Protein AF-A0A1I8NKU7-F1 (afdb_monomer)

pLDDT: mean 72.69, std 24.7, range [30.14, 97.94]

Secondary structure (DSSP, 8-state):
----SSTTTTTTTTS--S----------------------------------------PPPEEEEEEEE-SSEEEEEEEETTS-EEEEEEEESSSS-EEEEEEEEEE-TTS-EEEEEEEEETTEEEEEEE-

Foldseek 3Di:
DDPPPDPPPPVPPPPPDDDDDDDDDDDDDDDDDDDDDDDDDDDDDDPPPPPPPPPVPPDWAWPDWDWDDDPFKIKIWTATPQRWIKIKMWGHPDPPWIKMKIKIWHADPVRHIKMKIWIQTPVGIDIDIDD

Solvent-accessible surface area (backbone atoms only — not comparable to full-atom values): 8774 Å² total; per-residue (Å²): 138,88,85,86,72,76,85,70,73,75,80,68,79,86,76,81,86,75,88,86,82,88,80,90,81,83,89,82,88,83,82,89,85,82,89,83,90,85,87,87,87,81,93,73,92,71,87,73,82,75,78,70,75,76,73,77,76,85,74,70,48,80,74,43,76,47,78,48,82,55,100,56,36,37,38,39,34,41,32,36,71,72,59,36,34,40,38,39,36,37,34,54,77,50,102,83,43,57,40,34,39,37,37,40,34,34,58,46,101,84,70,46,67,38,38,37,40,36,39,35,44,99,91,43,78,53,72,47,81,46,119

Radius of gyration: 24.66 Å; Cα contacts (8 Å, |Δi|>4): 159; chains: 1; bounding box: 60×61×39 Å

Mean predicted aligned error: 16.93 Å

Sequence (131 aa):
MKFTIVLVACLLAVAFADDHDHHEHHEEHHDDHHHEEHHDDHHHEEHHDDHHDHHEHHHADIVKEYHEHNPKDYKYSVEQSDHVHVEHEGHLADEHTWIVKGEYEYLDKHGKPVKVTYTADEYGYHPKIHQ

Nearest PDB structures (foldseek):
  4bj8-assembly3_L  TM=3.684E-01  e=6.647E+00  Danio rerio

InterPro domains:
  IPR000618 Insect cuticle protein [PF00379] (68-130)
  IPR000618 Insect cuticle protein [PS51155] (71-131)
  IPR031305 Casein alpha/beta, conserved site [PS00306] (10-17)
  IPR050468 Larval/pupal cuticle protein [PTHR10380] (1-128)

Organism: Musca domestica (NCBI:txid7370)

Structure (mmCIF, N/CA/C/O backbone):
data_AF-A0A1I8NKU7-F1
#
_entry.id   AF-A0A1I8NKU7-F1
#
loop_
_atom_site.group_PDB
_atom_site.id
_atom_site.type_symbol
_atom_site.label_atom_id
_atom_site.label_alt_id
_atom_site.label_comp_id
_atom_site.label_asym_id
_atom_site.label_entity_id
_atom_site.label_seq_id
_atom_site.pdbx_PDB_ins_code
_atom_site.Cartn_x
_atom_site.Cartn_y
_atom_site.Cartn_z
_atom_site.occupancy
_atom_site.B_iso_or_equiv
_atom_site.auth_seq_id
_atom_site.auth_comp_id
_atom_site.auth_asym_id
_atom_site.auth_atom_id
_atom_site.pdbx_PDB_model_num
ATOM 1 N N . MET A 1 1 ? 4.502 14.524 -22.195 1.00 39.72 1 MET A N 1
ATOM 2 C CA . MET A 1 1 ? 4.412 13.105 -21.796 1.00 39.72 1 MET A CA 1
ATOM 3 C C . MET A 1 1 ? 3.443 13.047 -20.630 1.00 39.72 1 MET A C 1
ATOM 5 O O . MET A 1 1 ? 3.747 13.600 -19.586 1.00 39.72 1 MET A O 1
ATOM 9 N N . LYS A 1 2 ? 2.223 12.561 -20.872 1.00 41.12 2 LYS A N 1
ATOM 10 C CA . LYS A 1 2 ? 1.101 12.564 -19.925 1.00 41.12 2 LYS A CA 1
ATOM 11 C C . LYS A 1 2 ? 0.797 11.095 -19.609 1.00 41.12 2 LYS A C 1
ATOM 13 O O . LYS A 1 2 ? 0.117 10.457 -20.398 1.00 41.12 2 LYS A O 1
ATOM 18 N N . PHE A 1 3 ? 1.355 10.555 -18.528 1.00 47.31 3 PHE A N 1
ATOM 19 C CA . PHE A 1 3 ? 1.079 9.185 -18.054 1.00 47.31 3 PHE A CA 1
ATOM 20 C C . PHE A 1 3 ? 0.548 9.185 -16.612 1.00 47.31 3 PHE A C 1
ATOM 22 O O . PHE A 1 3 ? 0.753 8.244 -15.861 1.00 47.31 3 PHE A O 1
A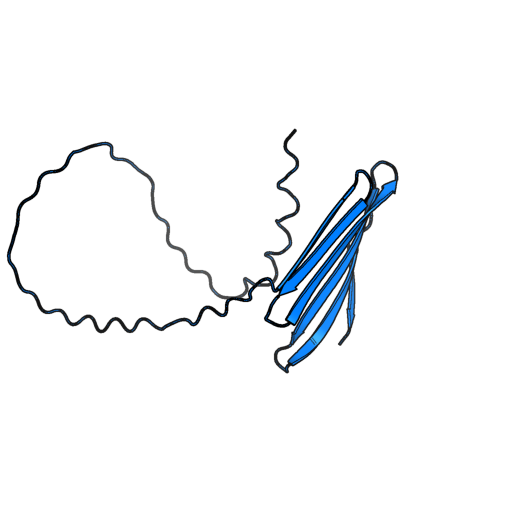TOM 29 N N . THR A 1 4 ? -0.140 10.256 -16.211 1.00 49.94 4 THR A N 1
ATOM 30 C CA . THR A 1 4 ? -0.520 10.487 -14.809 1.00 49.94 4 THR A CA 1
ATOM 31 C C . THR A 1 4 ? -1.921 9.977 -14.435 1.00 49.94 4 THR A C 1
ATOM 33 O O . THR A 1 4 ? -2.346 10.216 -13.318 1.00 49.94 4 THR A O 1
ATOM 36 N N . ILE A 1 5 ? -2.688 9.325 -15.322 1.00 48.62 5 ILE A N 1
ATOM 37 C CA . ILE A 1 5 ? -4.151 9.182 -15.091 1.00 48.62 5 ILE A CA 1
ATOM 38 C C . ILE A 1 5 ? -4.683 7.734 -15.098 1.00 48.62 5 ILE A C 1
ATOM 40 O O . ILE A 1 5 ? -5.850 7.516 -14.803 1.00 48.62 5 ILE A O 1
ATOM 44 N N . VAL A 1 6 ? -3.870 6.700 -15.338 1.00 45.34 6 VAL A N 1
ATOM 45 C CA . VAL A 1 6 ? -4.429 5.328 -15.448 1.00 45.34 6 VAL A CA 1
ATOM 46 C C . VAL A 1 6 ? -4.502 4.568 -14.108 1.00 45.34 6 VAL A C 1
ATOM 48 O O . VAL A 1 6 ? -5.244 3.598 -14.004 1.00 45.34 6 VAL A O 1
ATOM 51 N N . LEU A 1 7 ? -3.826 5.015 -13.042 1.00 42.84 7 LEU A N 1
ATOM 52 C CA . LEU A 1 7 ? -3.735 4.242 -11.786 1.00 42.84 7 LEU A CA 1
ATOM 53 C C . LEU A 1 7 ? -4.880 4.468 -10.775 1.00 42.84 7 LEU A C 1
ATOM 55 O O . LEU A 1 7 ? -4.964 3.741 -9.792 1.00 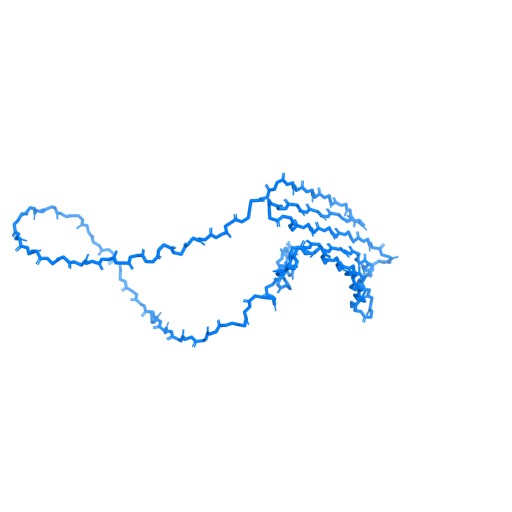42.84 7 LEU A O 1
ATOM 59 N N . VAL A 1 8 ? -5.792 5.416 -11.020 1.00 46.84 8 VAL A N 1
ATOM 60 C CA . VAL A 1 8 ? -6.884 5.753 -10.076 1.00 46.84 8 VAL A CA 1
ATOM 61 C C . VAL A 1 8 ? -8.186 4.977 -10.362 1.00 46.84 8 VAL A C 1
ATOM 63 O O . VAL A 1 8 ? -9.095 4.955 -9.539 1.00 46.84 8 VAL A O 1
ATOM 66 N N . ALA A 1 9 ? -8.292 4.266 -11.490 1.00 42.69 9 ALA A N 1
ATOM 67 C CA . ALA A 1 9 ? -9.566 3.688 -11.937 1.00 42.69 9 ALA A CA 1
ATOM 68 C C . ALA A 1 9 ? -10.012 2.387 -11.227 1.00 42.69 9 ALA A C 1
ATOM 70 O O . ALA A 1 9 ? -11.168 2.000 -11.372 1.00 42.69 9 ALA A O 1
ATOM 71 N N . CYS A 1 10 ? -9.156 1.709 -10.451 1.00 40.38 10 CYS A N 1
ATOM 72 C CA . CYS A 1 10 ? -9.502 0.399 -9.864 1.00 40.38 10 CYS A CA 1
ATOM 73 C C . CYS A 1 10 ? -9.968 0.430 -8.397 1.00 40.38 10 CYS A C 1
ATOM 75 O O . CYS A 1 10 ? -10.417 -0.600 -7.901 1.00 40.38 10 CYS A O 1
ATOM 77 N N . LEU A 1 11 ? -9.925 1.577 -7.707 1.00 48.78 11 LEU A N 1
ATOM 78 C CA . LEU A 1 11 ? -10.428 1.687 -6.325 1.00 48.78 11 LEU A CA 1
ATOM 79 C C . LEU A 1 11 ? -11.936 2.003 -6.222 1.00 48.78 11 LEU A C 1
ATOM 81 O O . LEU A 1 11 ? -12.483 1.977 -5.127 1.00 48.78 11 LEU A O 1
ATOM 85 N N . LEU A 1 12 ? -12.641 2.228 -7.339 1.00 47.66 12 LEU A N 1
ATOM 86 C CA . LEU A 1 12 ? -14.080 2.560 -7.342 1.00 47.66 12 LEU A CA 1
ATOM 87 C C . LEU A 1 12 ? -15.033 1.349 -7.425 1.00 47.66 12 LEU A C 1
ATOM 89 O O . LEU A 1 12 ? -16.247 1.528 -7.407 1.00 47.66 12 LEU A O 1
ATOM 93 N N . ALA A 1 13 ? -14.532 0.111 -7.492 1.00 45.41 13 ALA A N 1
ATOM 94 C CA . ALA A 1 13 ? -15.381 -1.057 -7.766 1.00 45.41 13 ALA A CA 1
ATOM 95 C C . ALA A 1 13 ? -16.007 -1.745 -6.531 1.00 45.41 13 ALA A C 1
ATOM 97 O O . ALA A 1 13 ? -16.699 -2.743 -6.705 1.00 45.41 13 ALA A O 1
ATOM 98 N N . VAL A 1 14 ? -15.799 -1.257 -5.299 1.00 49.75 14 VAL A N 1
ATOM 99 C CA . VAL A 1 14 ? -16.309 -1.940 -4.083 1.00 49.75 14 VAL A CA 1
ATOM 100 C C . VAL A 1 14 ? -17.495 -1.221 -3.410 1.00 49.75 14 VAL A C 1
ATOM 102 O O . VAL A 1 14 ? -18.041 -1.749 -2.449 1.00 49.75 14 VAL A O 1
ATOM 105 N N . ALA A 1 15 ? -17.983 -0.084 -3.930 1.00 45.97 15 ALA A N 1
ATOM 106 C CA . ALA A 1 15 ? -19.059 0.675 -3.263 1.00 45.97 15 ALA A CA 1
ATOM 107 C C . ALA A 1 15 ? -20.365 0.896 -4.056 1.00 45.97 15 ALA A C 1
ATOM 109 O O . ALA A 1 15 ? -21.312 1.419 -3.481 1.00 45.97 15 ALA A O 1
ATOM 110 N N . PHE A 1 16 ? -20.483 0.483 -5.324 1.00 46.59 16 PHE A N 1
ATOM 111 C CA . PHE A 1 16 ? -21.732 0.662 -6.087 1.00 46.59 16 PHE A CA 1
ATOM 112 C C . PHE A 1 16 ? -22.461 -0.663 -6.283 1.00 46.59 16 PHE A C 1
ATOM 114 O O . PHE A 1 16 ? -22.459 -1.262 -7.357 1.00 46.59 16 PHE A O 1
ATOM 121 N N . ALA A 1 17 ? -23.083 -1.119 -5.205 1.00 45.97 17 ALA A N 1
ATOM 122 C CA . ALA A 1 17 ? -24.221 -2.017 -5.273 1.00 45.97 17 ALA A CA 1
ATOM 123 C C . ALA A 1 17 ? -25.330 -1.442 -4.387 1.00 45.97 17 ALA A C 1
ATOM 125 O O . ALA A 1 17 ? -25.665 -2.050 -3.381 1.00 45.97 17 ALA A O 1
ATOM 126 N N . ASP A 1 18 ? -25.837 -0.253 -4.729 1.00 48.75 18 ASP A N 1
ATOM 127 C CA . ASP A 1 18 ? -27.230 0.103 -4.449 1.00 48.75 18 ASP A CA 1
ATOM 128 C C . ASP A 1 18 ? -27.684 1.267 -5.350 1.00 48.75 18 ASP A C 1
ATOM 130 O O . ASP A 1 18 ? -27.034 2.305 -5.434 1.00 48.75 18 ASP A O 1
ATOM 134 N N . ASP A 1 19 ? -28.769 0.978 -6.056 1.00 46.06 19 ASP A N 1
ATOM 135 C CA . ASP A 1 19 ? -29.705 1.787 -6.830 1.00 46.06 19 ASP A CA 1
ATOM 136 C C . ASP A 1 19 ? -29.291 2.742 -7.967 1.00 46.06 19 ASP A C 1
ATOM 138 O O . ASP A 1 19 ? -28.470 3.653 -7.893 1.00 46.06 19 ASP A O 1
ATOM 142 N N . HIS A 1 20 ? -29.978 2.481 -9.070 1.00 51.34 20 HIS A N 1
ATOM 143 C CA . HIS A 1 20 ? -29.972 3.119 -10.363 1.00 51.34 20 HIS A CA 1
ATOM 144 C C . HIS A 1 20 ? -31.223 3.991 -10.411 1.00 51.34 20 HIS A C 1
ATOM 146 O O . HIS A 1 20 ? -32.313 3.432 -10.448 1.00 51.34 20 HIS A O 1
ATOM 152 N N . ASP A 1 21 ? -31.094 5.315 -10.499 1.00 46.47 21 ASP A N 1
ATOM 153 C CA . ASP A 1 21 ? -32.152 6.093 -11.138 1.00 46.47 21 ASP A CA 1
ATOM 154 C C . ASP A 1 21 ? -31.602 7.274 -11.941 1.00 46.47 21 ASP A C 1
ATOM 156 O O . ASP A 1 21 ? -30.758 8.062 -11.511 1.00 46.47 21 ASP A O 1
ATOM 160 N N . HIS A 1 22 ? -32.050 7.295 -13.189 1.00 45.00 22 HIS A N 1
ATOM 161 C CA . HIS A 1 22 ? -31.675 8.204 -14.256 1.00 45.00 22 HIS A CA 1
ATOM 162 C C . HIS A 1 22 ? -32.284 9.585 -14.015 1.00 45.00 22 HIS A C 1
ATOM 164 O O . HIS A 1 22 ? -33.485 9.675 -13.796 1.00 45.00 22 HIS A O 1
ATOM 170 N N . HIS A 1 23 ? -31.534 10.665 -14.243 1.00 37.12 23 HIS A N 1
ATOM 171 C CA . HIS A 1 23 ? -32.149 11.871 -14.800 1.00 37.12 23 HIS A CA 1
ATOM 172 C C . HIS A 1 23 ? -31.169 12.644 -15.692 1.00 37.12 23 HIS A C 1
ATOM 174 O O . HIS A 1 23 ? -30.162 13.190 -15.245 1.00 37.12 23 HIS A O 1
ATOM 180 N N . GLU A 1 24 ? -31.474 12.632 -16.990 1.00 42.03 24 GLU A N 1
ATOM 181 C CA . GLU A 1 24 ? -30.840 13.420 -18.046 1.00 42.03 24 GLU A CA 1
ATOM 182 C C . GLU A 1 24 ? -31.045 14.917 -17.795 1.00 42.03 24 GLU A C 1
ATOM 184 O O . GLU A 1 24 ? -32.175 15.334 -17.554 1.00 42.03 24 GLU A O 1
ATOM 189 N N . HIS A 1 25 ? -30.009 15.743 -17.961 1.00 33.22 25 HIS A N 1
ATOM 190 C CA . HIS A 1 25 ? -30.201 17.172 -18.210 1.00 33.22 25 HIS A CA 1
ATOM 191 C C . HIS A 1 25 ? -29.303 17.663 -19.351 1.00 33.22 25 HIS A C 1
ATOM 193 O O . HIS A 1 25 ? -28.108 17.904 -19.207 1.00 33.22 25 HIS A O 1
ATOM 199 N N . HIS A 1 26 ? -29.971 17.710 -20.501 1.00 38.88 26 HIS A N 1
ATOM 200 C CA . HIS A 1 26 ? -29.864 18.591 -21.660 1.00 38.88 26 HIS A CA 1
ATOM 201 C C . HIS A 1 26 ? -28.884 19.782 -21.618 1.00 38.88 26 HIS A C 1
ATOM 203 O O . HIS A 1 26 ? -28.854 20.572 -20.675 1.00 38.88 26 HIS A O 1
ATOM 209 N N . GLU A 1 27 ? -28.187 19.943 -22.746 1.00 34.84 27 GLU A N 1
ATOM 210 C CA . GLU A 1 27 ? -27.432 21.120 -23.179 1.00 34.84 27 GLU A CA 1
ATOM 211 C C . GLU A 1 27 ? -28.317 22.361 -23.441 1.00 34.84 27 GLU A C 1
ATOM 213 O O . GLU A 1 27 ? -29.462 22.232 -23.873 1.00 34.84 27 GLU A O 1
ATOM 218 N N . GLU A 1 28 ? -27.719 23.546 -23.243 1.00 30.14 28 GLU A N 1
ATOM 219 C CA . GLU A 1 28 ? -27.569 24.668 -24.203 1.00 30.14 28 GLU A CA 1
ATOM 220 C C . GLU A 1 28 ? -27.818 26.070 -23.609 1.00 30.14 28 GLU A C 1
ATOM 222 O O . GLU A 1 28 ? -28.875 26.358 -23.063 1.00 30.14 28 GLU A O 1
ATOM 227 N N . HIS A 1 29 ? -26.809 26.930 -23.829 1.00 39.22 29 HIS A N 1
ATOM 228 C CA . HIS A 1 29 ? -26.823 28.385 -24.048 1.00 39.22 29 HIS A CA 1
ATOM 229 C C . HIS A 1 29 ? -27.586 29.318 -23.084 1.00 39.22 29 HIS A C 1
ATOM 231 O O . HIS A 1 29 ? -28.781 29.196 -22.874 1.00 39.22 29 HIS A O 1
ATOM 237 N N . HIS A 1 30 ? -26.912 30.378 -22.621 1.00 40.75 30 HIS A N 1
ATOM 238 C CA . HIS A 1 30 ? -27.169 31.748 -23.095 1.00 40.75 30 HIS A CA 1
ATOM 239 C C . HIS A 1 30 ? -26.210 32.760 -22.433 1.00 40.75 30 HIS A C 1
ATOM 241 O O . HIS A 1 30 ? -26.064 32.803 -21.213 1.00 40.75 30 HIS A O 1
ATOM 247 N N . ASP A 1 31 ? -25.547 33.540 -23.291 1.00 44.53 31 ASP A N 1
ATOM 248 C CA . ASP A 1 31 ? -24.703 34.703 -23.003 1.00 44.53 31 ASP A CA 1
ATOM 249 C C . ASP A 1 31 ? -25.444 35.845 -22.281 1.00 44.53 31 ASP A C 1
ATOM 251 O O . ASP A 1 31 ? -26.649 36.005 -22.458 1.00 44.53 31 ASP A O 1
ATOM 255 N N . ASP A 1 32 ? -24.650 36.641 -21.547 1.00 45.88 32 ASP A N 1
ATOM 256 C CA . ASP A 1 32 ? -24.794 38.057 -21.166 1.00 45.88 32 ASP A CA 1
ATOM 257 C C . ASP A 1 32 ? -26.183 38.590 -20.767 1.00 45.88 32 ASP A C 1
ATOM 259 O O . ASP A 1 32 ? -27.100 38.615 -21.570 1.00 45.88 32 ASP A O 1
ATOM 263 N N . HIS A 1 33 ? -26.302 39.190 -19.572 1.00 39.72 33 HIS A N 1
ATOM 264 C CA . HIS A 1 33 ? -26.750 40.586 -19.417 1.00 39.72 33 HIS A CA 1
ATOM 265 C C . HIS A 1 33 ? -26.685 41.069 -17.954 1.00 39.72 33 HIS A C 1
ATOM 267 O O . HIS A 1 33 ? -26.759 40.309 -16.993 1.00 39.72 33 HIS A O 1
ATOM 273 N N . HIS A 1 34 ? -26.482 42.378 -17.827 1.00 38.75 34 HIS A N 1
ATOM 274 C CA . HIS A 1 34 ? -26.124 43.126 -16.631 1.00 38.75 34 HIS A CA 1
ATOM 275 C C . HIS A 1 34 ? -27.276 43.350 -15.633 1.00 38.75 34 HIS A C 1
ATOM 277 O O . HIS A 1 34 ? -28.426 43.541 -16.007 1.00 38.75 34 HIS A O 1
ATOM 283 N N . HIS A 1 35 ? -26.863 43.413 -14.366 1.00 42.47 35 HIS A N 1
ATOM 284 C CA . HIS A 1 35 ? -27.369 44.175 -13.217 1.00 42.47 35 HIS A CA 1
ATOM 285 C C . HIS A 1 35 ? -28.414 45.284 -13.487 1.00 42.47 35 HIS A C 1
ATOM 287 O O . HIS A 1 35 ? -28.118 46.213 -14.232 1.00 42.47 35 HIS A O 1
ATOM 293 N N . GLU A 1 36 ? -29.541 45.258 -12.762 1.00 35.44 36 GLU A N 1
ATOM 294 C CA . GLU A 1 36 ? -30.175 46.444 -12.152 1.00 35.44 36 GLU A CA 1
ATOM 295 C C . GLU A 1 36 ? -31.150 46.024 -11.025 1.00 35.44 36 GLU A C 1
ATOM 297 O O . GLU A 1 36 ? -31.908 45.065 -11.160 1.00 35.44 36 GLU A O 1
ATOM 302 N N . GLU A 1 37 ? -31.060 46.709 -9.881 1.00 35.47 37 GLU A N 1
ATOM 303 C CA . GLU A 1 37 ? -31.859 46.527 -8.658 1.00 35.47 37 GLU A CA 1
ATOM 304 C C . GLU A 1 37 ? -33.307 47.017 -8.838 1.00 35.47 37 GLU A C 1
ATOM 306 O O . GLU A 1 37 ? -33.505 48.004 -9.534 1.00 35.47 37 GLU A O 1
ATOM 311 N N . HIS A 1 38 ? -34.293 46.415 -8.148 1.00 40.66 38 HIS A N 1
ATOM 312 C CA . HIS A 1 38 ? -35.369 47.143 -7.438 1.00 40.66 38 HIS A CA 1
ATOM 313 C C . HIS A 1 38 ? -36.315 46.208 -6.642 1.00 40.66 38 HIS A C 1
ATOM 315 O O . HIS A 1 38 ? -37.128 45.481 -7.199 1.00 40.66 38 HIS A O 1
ATOM 321 N N . HIS A 1 39 ? -36.151 46.266 -5.318 1.00 44.38 39 HIS A N 1
ATOM 322 C CA . HIS A 1 39 ? -37.123 46.327 -4.213 1.00 44.38 39 HIS A CA 1
ATOM 323 C C . HIS A 1 39 ? -38.602 45.871 -4.339 1.00 44.38 39 HIS A C 1
ATOM 325 O O . HIS A 1 39 ? -39.395 46.456 -5.072 1.00 44.38 39 HIS A O 1
ATOM 331 N N . ASP A 1 40 ? -38.925 44.991 -3.379 1.00 48.06 40 ASP A N 1
ATOM 332 C CA . ASP A 1 40 ? -40.029 45.004 -2.395 1.00 48.06 40 ASP A CA 1
ATOM 333 C C . ASP A 1 40 ? -41.430 44.422 -2.683 1.00 48.06 40 ASP A C 1
ATOM 335 O O . ASP A 1 40 ? -42.102 44.712 -3.668 1.00 48.06 40 ASP A O 1
ATOM 339 N N . ASP A 1 41 ? -41.848 43.679 -1.646 1.00 48.84 41 ASP A N 1
ATOM 340 C CA . ASP A 1 41 ? -43.173 43.214 -1.229 1.00 48.84 41 ASP A CA 1
ATOM 341 C C . ASP A 1 41 ? -43.848 42.087 -2.021 1.00 48.84 41 ASP A C 1
ATOM 343 O O . ASP A 1 41 ? -44.424 42.313 -3.073 1.00 48.84 41 ASP A O 1
ATOM 347 N N . HIS A 1 42 ? -43.889 40.882 -1.429 1.00 45.41 42 HIS A N 1
ATOM 348 C CA . HIS A 1 42 ? -45.142 40.178 -1.106 1.00 45.41 42 HIS A CA 1
ATOM 349 C C . HIS A 1 42 ? -44.891 38.961 -0.191 1.00 45.41 42 HIS A C 1
ATOM 351 O O . HIS A 1 42 ? -44.154 38.037 -0.520 1.00 45.41 42 HIS A O 1
ATOM 357 N N . HIS A 1 43 ? -45.558 38.972 0.967 1.00 48.16 43 HIS A N 1
ATOM 358 C CA . HIS A 1 43 ? -45.705 37.847 1.887 1.00 48.16 43 HIS A CA 1
ATOM 359 C C . HIS A 1 43 ? -46.357 36.636 1.200 1.00 48.16 43 HIS A C 1
ATOM 361 O O . HIS A 1 43 ? -47.491 36.741 0.731 1.00 48.16 43 HIS A O 1
ATOM 367 N N . HIS A 1 44 ? -45.712 35.470 1.263 1.00 46.09 44 HIS A N 1
ATOM 368 C CA . HIS A 1 44 ? -46.424 34.197 1.298 1.00 46.09 44 HIS A CA 1
ATOM 369 C C . HIS A 1 44 ? -45.720 33.256 2.276 1.00 46.09 44 HIS A C 1
ATOM 371 O O . HIS A 1 44 ? -44.580 32.850 2.066 1.00 46.09 44 HIS A O 1
ATOM 377 N N . GLU A 1 45 ? -46.402 32.964 3.382 1.00 45.97 45 GLU A N 1
ATOM 378 C CA . GLU A 1 45 ? -46.079 31.832 4.239 1.00 45.97 45 GLU A CA 1
ATOM 379 C C . GLU A 1 45 ? -46.292 30.553 3.423 1.00 45.97 45 GLU A C 1
ATOM 381 O O . GLU A 1 45 ? -47.424 30.202 3.089 1.00 45.97 45 GLU A O 1
ATOM 386 N N . GLU A 1 46 ? -45.204 29.864 3.106 1.00 36.28 46 GLU A N 1
ATOM 387 C CA . GLU A 1 46 ? -45.207 28.419 2.927 1.00 36.28 46 GLU A CA 1
ATOM 388 C C . GLU A 1 46 ? -44.167 27.866 3.896 1.00 36.28 46 GLU 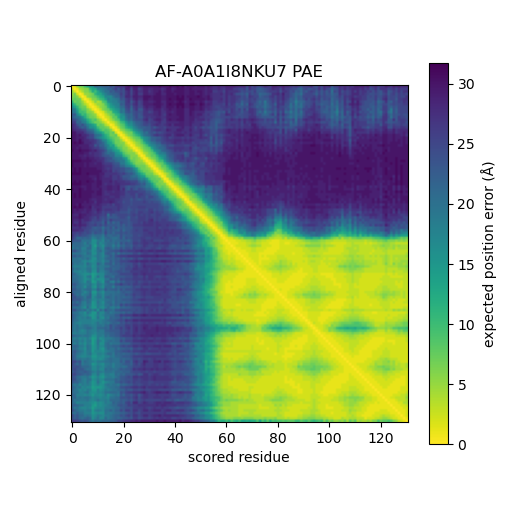A C 1
ATOM 390 O O . GLU A 1 46 ? -42.960 27.974 3.685 1.00 36.28 46 GLU A O 1
ATOM 395 N N . HIS A 1 47 ? -44.660 27.329 5.012 1.00 44.84 47 HIS A N 1
ATOM 396 C CA . HIS A 1 47 ? -43.892 26.446 5.874 1.00 44.84 47 HIS A CA 1
ATOM 397 C C . HIS A 1 47 ? -43.57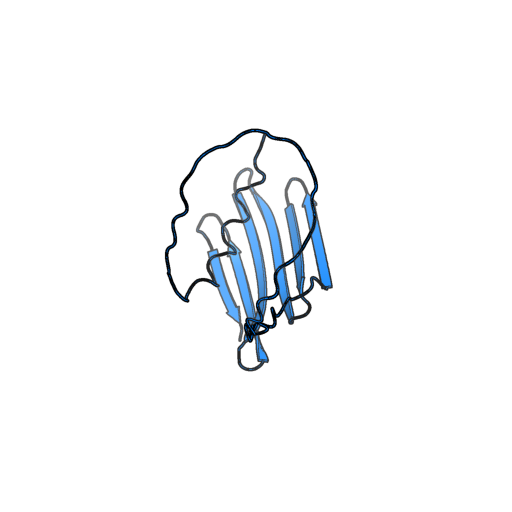9 25.178 5.075 1.00 44.84 47 HIS A C 1
ATOM 399 O O . HIS A 1 47 ? -44.318 24.197 5.126 1.00 44.84 47 HIS A O 1
ATOM 405 N N . HIS A 1 48 ? -42.502 25.223 4.296 1.00 51.72 48 HIS A N 1
ATOM 406 C CA . HIS A 1 48 ? -41.800 24.018 3.888 1.00 51.72 48 HIS A CA 1
ATOM 407 C C . HIS A 1 48 ? -41.083 23.530 5.141 1.00 51.72 48 HIS A C 1
ATOM 409 O O . HIS A 1 48 ? -40.044 24.063 5.527 1.00 51.72 48 HIS A O 1
ATOM 415 N N . ASP A 1 49 ? -41.703 22.574 5.833 1.00 53.47 49 ASP A N 1
ATOM 416 C CA . ASP A 1 49 ? -40.998 21.695 6.759 1.00 53.47 49 ASP A CA 1
ATOM 417 C C . ASP A 1 49 ? -39.998 20.890 5.917 1.00 53.47 49 ASP A C 1
ATOM 419 O O . ASP A 1 49 ? -40.253 19.756 5.508 1.00 53.47 49 ASP A O 1
ATOM 423 N N . ASP A 1 50 ? -38.874 21.534 5.596 1.00 54.09 50 ASP A N 1
ATOM 424 C CA . ASP A 1 50 ? -37.690 20.919 5.021 1.00 54.09 50 ASP A CA 1
ATOM 425 C C . ASP A 1 50 ? -37.130 19.996 6.106 1.00 54.09 50 ASP A C 1
ATOM 427 O O . ASP A 1 50 ? -36.256 20.340 6.908 1.00 54.09 50 ASP A O 1
ATOM 431 N N . HIS A 1 51 ? -37.711 18.799 6.183 1.00 55.47 51 HIS A N 1
ATOM 432 C CA . HIS A 1 51 ? -37.081 17.638 6.776 1.00 55.47 51 HIS A CA 1
ATOM 433 C C . HIS A 1 51 ? -35.868 17.302 5.909 1.00 55.47 51 HIS A C 1
ATOM 435 O O . HIS A 1 51 ? -35.862 16.340 5.146 1.00 55.47 51 HIS A O 1
ATOM 441 N N . HIS A 1 52 ? -34.831 18.130 6.021 1.00 58.31 52 HIS A N 1
ATOM 442 C CA . HIS A 1 52 ? -33.487 17.746 5.665 1.00 58.31 52 HIS A CA 1
ATOM 443 C C . HIS A 1 52 ? -33.134 16.593 6.598 1.00 58.31 52 HIS A C 1
ATOM 445 O O . HIS A 1 52 ? -32.705 16.798 7.736 1.00 58.31 52 HIS A O 1
ATOM 451 N N . ASP A 1 53 ? -33.384 15.372 6.125 1.00 59.81 53 ASP A N 1
ATOM 452 C CA . ASP A 1 53 ? -32.696 14.192 6.609 1.00 59.81 53 ASP A CA 1
ATOM 453 C C . ASP A 1 53 ? -31.210 14.534 6.551 1.00 59.81 53 ASP A C 1
ATOM 455 O O . ASP A 1 53 ? -30.583 14.580 5.490 1.00 59.81 53 ASP A O 1
ATOM 459 N N . HIS A 1 54 ? -30.669 14.881 7.718 1.00 49.75 54 HIS A N 1
ATOM 460 C CA . HIS A 1 54 ? -29.248 15.007 7.943 1.00 49.75 54 HIS A CA 1
ATOM 461 C C . HIS A 1 54 ? -28.675 13.607 7.745 1.00 49.75 54 HIS A C 1
ATOM 463 O O . HIS A 1 54 ? -28.505 12.843 8.693 1.00 49.75 54 HIS A O 1
ATOM 469 N N . HIS A 1 55 ? -28.405 13.258 6.489 1.00 52.97 55 HIS A N 1
ATOM 470 C CA . HIS A 1 55 ? -27.455 12.221 6.164 1.00 52.97 55 HIS A CA 1
ATOM 471 C C . HIS A 1 55 ? -26.144 12.659 6.811 1.00 52.97 55 HIS A C 1
ATOM 473 O O . HIS A 1 55 ? -25.442 13.536 6.309 1.00 52.97 55 HIS A O 1
ATOM 479 N N . GLU A 1 56 ? -25.849 12.112 7.989 1.00 56.25 56 GLU A N 1
ATOM 480 C CA . GLU A 1 56 ? -24.521 12.196 8.570 1.00 56.25 56 GLU A CA 1
ATOM 481 C C . GLU A 1 56 ? -23.583 11.499 7.590 1.00 56.25 56 GLU A C 1
ATOM 483 O O . GLU A 1 56 ? -23.476 10.272 7.537 1.00 56.25 56 GLU A O 1
ATOM 488 N N . HIS A 1 57 ? -22.936 12.301 6.749 1.00 53.88 57 HIS A N 1
ATOM 489 C CA . HIS A 1 57 ? -21.829 11.843 5.942 1.00 53.88 57 HIS A CA 1
ATOM 490 C C . HIS A 1 57 ? -20.713 11.467 6.915 1.00 53.88 57 HIS A C 1
ATOM 492 O O . HIS A 1 57 ? -19.989 12.328 7.417 1.00 53.88 57 HIS A O 1
ATOM 498 N N . HIS A 1 58 ? -20.603 10.175 7.220 1.00 59.25 58 HIS A N 1
ATOM 499 C CA . HIS A 1 58 ? -19.448 9.619 7.908 1.00 59.25 58 HIS A CA 1
ATOM 500 C C . HIS A 1 58 ? -18.217 9.831 7.018 1.00 59.25 58 HIS A C 1
ATOM 502 O O . HIS A 1 58 ? -17.921 9.033 6.132 1.00 59.25 58 HIS A O 1
ATOM 508 N N . HIS A 1 59 ? -17.529 10.951 7.224 1.00 71.12 59 HIS A N 1
ATOM 509 C CA . HIS A 1 59 ? -16.258 11.251 6.587 1.00 71.12 59 HIS A CA 1
ATOM 510 C C . HIS A 1 59 ? -15.123 10.681 7.441 1.00 71.12 59 HIS A C 1
ATOM 512 O O . HIS A 1 59 ? -15.019 10.986 8.628 1.00 71.12 59 HIS A O 1
ATOM 518 N N . ALA A 1 60 ? -14.281 9.849 6.830 1.00 86.88 60 ALA A N 1
ATOM 519 C CA . ALA A 1 60 ? -13.024 9.410 7.418 1.00 86.88 60 ALA A CA 1
ATOM 520 C C . ALA A 1 60 ? -11.910 10.389 7.028 1.00 86.88 60 ALA A C 1
ATOM 522 O O . ALA A 1 60 ? -11.693 10.659 5.844 1.00 86.88 60 ALA A O 1
ATOM 523 N N . ASP A 1 61 ? -11.197 10.906 8.025 1.00 92.62 61 ASP A N 1
ATOM 524 C CA . ASP A 1 61 ? -10.068 11.812 7.827 1.00 92.62 61 ASP A CA 1
ATOM 525 C C . ASP A 1 61 ? -8.790 11.014 7.569 1.00 92.62 61 ASP A C 1
ATOM 527 O O . ASP A 1 61 ? -8.576 9.959 8.167 1.00 92.62 61 ASP A O 1
ATOM 531 N N . ILE A 1 62 ? -7.897 11.535 6.726 1.00 93.31 62 ILE A N 1
ATOM 532 C CA . ILE A 1 62 ? -6.546 10.982 6.581 1.00 93.31 62 ILE A CA 1
ATOM 533 C C . IL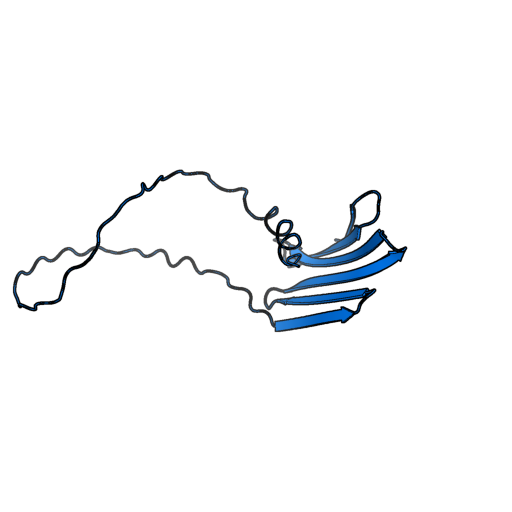E A 1 62 ? -5.730 11.391 7.810 1.00 93.31 62 ILE A C 1
ATOM 535 O O . ILE A 1 62 ? -5.461 12.572 8.028 1.00 93.31 62 ILE A O 1
ATOM 539 N N . VAL A 1 63 ? -5.317 10.410 8.609 1.00 97.06 63 VAL A N 1
ATOM 540 C CA . VAL A 1 63 ? -4.501 10.614 9.817 1.00 97.06 63 VAL A CA 1
ATOM 541 C C . VAL A 1 63 ? -3.015 10.531 9.486 1.00 97.06 63 VAL A C 1
ATOM 543 O O . VAL A 1 63 ? -2.196 11.233 10.084 1.00 97.06 63 VAL A O 1
ATOM 546 N N . LYS A 1 64 ? -2.653 9.691 8.512 1.00 95.06 64 LYS A N 1
ATOM 547 C CA . LYS A 1 64 ? -1.275 9.536 8.057 1.00 95.06 64 LYS A CA 1
ATOM 548 C C . LYS A 1 64 ? -1.231 9.242 6.569 1.00 95.06 64 LYS A C 1
ATOM 550 O O . LYS A 1 64 ? -2.022 8.458 6.056 1.00 95.06 64 LYS A O 1
ATOM 555 N N . GLU A 1 65 ? -0.252 9.836 5.906 1.00 96.69 65 GLU A N 1
ATOM 556 C CA . GLU A 1 65 ? 0.038 9.594 4.501 1.00 96.69 65 GLU A CA 1
ATOM 557 C C . GLU A 1 65 ? 1.552 9.472 4.308 1.00 96.69 65 GLU A C 1
ATOM 559 O O . GLU A 1 65 ? 2.340 10.207 4.910 1.00 96.69 65 GLU A O 1
ATOM 564 N N . TYR A 1 66 ? 1.958 8.528 3.468 1.00 96.31 66 TYR A N 1
ATOM 565 C CA . TYR A 1 66 ? 3.328 8.333 3.025 1.00 96.31 66 TYR A CA 1
ATOM 566 C C . TYR A 1 66 ? 3.343 8.140 1.516 1.00 96.31 66 TYR A C 1
ATOM 568 O O . TYR A 1 66 ? 2.575 7.343 0.982 1.00 96.31 66 TYR A O 1
ATOM 576 N N . HIS A 1 67 ? 4.262 8.819 0.840 1.00 96.56 67 HIS A N 1
ATOM 577 C CA . HIS A 1 67 ? 4.552 8.579 -0.562 1.00 96.56 67 HIS A CA 1
ATOM 578 C C . HIS A 1 67 ? 6.058 8.668 -0.795 1.00 96.56 67 HIS A C 1
ATOM 580 O O . HIS A 1 67 ? 6.732 9.588 -0.334 1.00 96.56 67 HIS A O 1
ATOM 586 N N . GLU A 1 68 ? 6.579 7.719 -1.551 1.00 96.38 68 GLU A N 1
ATOM 587 C CA . GLU A 1 68 ? 7.948 7.699 -2.029 1.00 96.38 68 GLU A CA 1
ATOM 588 C C . GLU A 1 68 ? 7.939 7.254 -3.483 1.00 96.38 68 GLU A C 1
ATOM 590 O O . GLU A 1 68 ? 7.220 6.328 -3.862 1.00 96.38 68 GLU A O 1
ATOM 595 N N . HIS A 1 69 ? 8.735 7.926 -4.305 1.00 95.69 69 HIS A N 1
ATOM 596 C CA . HIS A 1 69 ? 8.817 7.633 -5.723 1.00 95.69 69 HIS A CA 1
ATOM 597 C C . HIS A 1 69 ? 10.262 7.736 -6.196 1.00 95.69 69 HIS A C 1
ATOM 599 O O . HIS A 1 69 ? 10.844 8.823 -6.253 1.00 95.69 69 HIS A O 1
ATOM 605 N N . ASN A 1 70 ? 10.800 6.597 -6.608 1.00 94.62 70 ASN A N 1
ATOM 606 C CA . ASN A 1 70 ? 12.120 6.442 -7.186 1.00 94.62 70 ASN A CA 1
ATOM 607 C C . ASN A 1 70 ? 11.993 5.917 -8.631 1.00 94.62 70 ASN A C 1
ATOM 609 O O . ASN A 1 70 ? 10.934 5.455 -9.052 1.00 94.62 70 ASN A O 1
ATOM 613 N N . PRO A 1 71 ? 13.063 5.959 -9.445 1.00 93.94 71 PRO A N 1
ATOM 614 C CA . PRO A 1 71 ? 12.985 5.504 -10.835 1.00 93.94 71 PRO A CA 1
ATOM 615 C C . PRO A 1 71 ? 12.638 4.018 -11.020 1.00 93.94 71 PRO A C 1
ATOM 617 O O . PRO A 1 71 ? 12.188 3.639 -12.098 1.00 93.94 71 PRO A O 1
ATOM 620 N N . LYS A 1 72 ? 12.906 3.171 -10.018 1.00 95.56 72 LYS A N 1
ATOM 621 C CA . LYS A 1 72 ? 12.720 1.711 -10.095 1.00 95.56 72 LYS A CA 1
ATOM 622 C C . LYS A 1 72 ? 11.815 1.148 -9.008 1.00 95.56 72 LYS A C 1
ATOM 624 O O . LYS A 1 72 ? 11.573 -0.055 -8.999 1.00 95.56 72 LYS A O 1
ATOM 629 N N . ASP 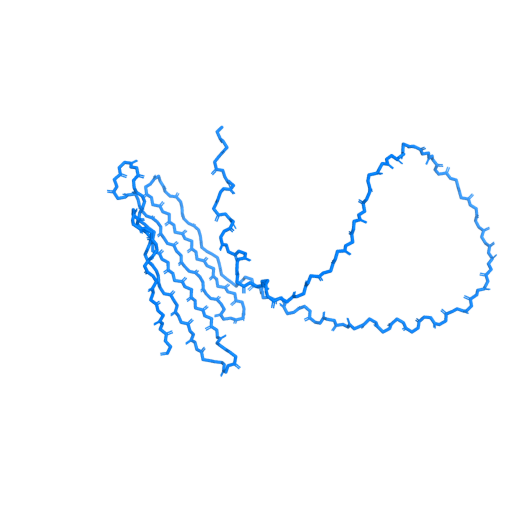A 1 73 ? 11.339 1.987 -8.106 1.00 96.62 73 ASP A N 1
ATOM 630 C CA . ASP A 1 73 ? 10.534 1.577 -6.972 1.00 96.62 73 ASP A CA 1
ATOM 631 C C . ASP A 1 73 ? 9.690 2.749 -6.481 1.00 96.62 73 ASP A C 1
ATOM 633 O O . ASP A 1 73 ? 10.005 3.914 -6.721 1.00 96.62 73 ASP A O 1
ATOM 637 N N . TYR A 1 74 ? 8.575 2.438 -5.843 1.00 96.88 74 TYR A N 1
ATOM 638 C CA . TYR A 1 74 ? 7.723 3.423 -5.203 1.00 96.88 74 TYR A CA 1
ATOM 639 C C . TYR A 1 74 ? 7.034 2.781 -4.009 1.00 96.88 74 TYR A C 1
ATOM 641 O O . TYR A 1 74 ? 6.863 1.560 -3.952 1.00 96.88 74 TYR A O 1
ATOM 649 N N . LYS A 1 75 ? 6.578 3.619 -3.086 1.00 97.69 75 LYS A N 1
ATOM 650 C CA . LYS A 1 75 ? 5.790 3.193 -1.938 1.00 97.69 75 LYS A CA 1
ATOM 651 C C . LYS A 1 75 ? 4.729 4.228 -1.611 1.00 97.69 75 LYS A C 1
ATOM 653 O O . LYS A 1 75 ? 4.990 5.426 -1.654 1.00 97.69 75 LYS A O 1
ATOM 658 N N . TYR A 1 76 ? 3.543 3.758 -1.261 1.00 97.19 76 TYR A N 1
ATOM 659 C CA . TYR A 1 76 ? 2.427 4.574 -0.819 1.00 97.19 76 TYR A CA 1
ATOM 660 C C . TYR A 1 76 ? 1.775 3.932 0.400 1.00 97.19 76 TYR A C 1
ATOM 662 O O . TYR A 1 76 ? 1.643 2.709 0.461 1.00 97.19 76 TYR A O 1
ATOM 670 N N . SER A 1 77 ? 1.373 4.745 1.371 1.00 97.12 77 SER A N 1
ATOM 671 C CA . SER A 1 77 ? 0.584 4.286 2.508 1.00 97.12 77 SER A CA 1
ATOM 672 C C . SER A 1 77 ? -0.353 5.380 2.999 1.00 97.12 77 SER A C 1
ATOM 674 O O . SER A 1 77 ? 0.032 6.547 3.059 1.00 97.12 77 SER A O 1
ATOM 676 N N . VAL A 1 78 ? -1.570 4.989 3.367 1.00 96.69 78 VAL A N 1
ATOM 677 C CA . VAL A 1 78 ? -2.587 5.851 3.967 1.00 96.69 78 VAL A CA 1
ATOM 678 C C . VAL A 1 78 ? -3.176 5.164 5.184 1.00 96.69 78 VAL A C 1
ATOM 680 O O . VAL A 1 78 ? -3.445 3.965 5.178 1.00 96.69 78 VAL A O 1
ATOM 683 N N . GLU A 1 79 ? -3.398 5.951 6.224 1.00 95.69 79 GLU A N 1
ATOM 684 C CA . GLU A 1 79 ? -4.136 5.569 7.419 1.00 95.69 79 GLU A CA 1
ATOM 685 C C . GLU A 1 79 ? -5.260 6.577 7.629 1.00 95.69 79 GLU A C 1
ATOM 687 O O . GLU A 1 79 ? -5.022 7.791 7.640 1.00 95.69 79 GLU A O 1
ATOM 692 N N . GLN A 1 80 ? -6.479 6.073 7.779 1.00 95.00 80 GLN A N 1
ATOM 693 C CA . GLN A 1 80 ? -7.678 6.870 7.990 1.00 95.00 80 GLN A CA 1
ATOM 694 C C . GLN A 1 80 ? -8.172 6.748 9.437 1.00 95.00 80 GLN A C 1
ATOM 696 O O . GLN A 1 80 ? -7.866 5.788 10.148 1.00 95.00 80 GLN A O 1
ATOM 701 N N . SER A 1 81 ? -8.947 7.734 9.890 1.00 91.38 81 SER A N 1
ATOM 702 C CA . SER A 1 81 ? -9.450 7.811 11.268 1.00 91.38 81 SER A CA 1
ATOM 703 C C . SER A 1 81 ? -10.464 6.718 11.628 1.00 91.38 81 SER A C 1
ATOM 705 O O . SER A 1 81 ? -10.729 6.488 12.808 1.00 91.38 81 SER A O 1
ATOM 707 N N . ASP A 1 82 ? -11.000 6.013 10.635 1.00 89.38 82 ASP A N 1
ATOM 708 C CA . ASP A 1 82 ? -11.965 4.921 10.761 1.00 89.38 82 ASP A CA 1
ATOM 709 C C . ASP A 1 82 ? -11.316 3.523 10.780 1.00 89.38 82 ASP A C 1
ATOM 711 O O . ASP A 1 82 ? -12.016 2.519 10.657 1.00 89.38 82 ASP A O 1
ATOM 715 N N . HIS A 1 83 ? -10.005 3.445 11.040 1.00 90.62 83 HIS A N 1
ATOM 716 C CA . HIS A 1 83 ? -9.202 2.210 11.083 1.00 90.62 83 HIS A CA 1
ATOM 717 C C . HIS A 1 83 ? -8.981 1.551 9.717 1.00 90.62 83 HIS A C 1
ATOM 719 O O . HIS A 1 83 ? -8.536 0.402 9.661 1.00 90.62 83 HIS A O 1
ATOM 725 N N . VAL A 1 84 ? -9.252 2.260 8.619 1.00 94.38 84 VAL A N 1
ATOM 726 C CA . VAL A 1 84 ? -8.805 1.824 7.298 1.00 94.38 84 VAL A CA 1
ATOM 727 C C . VAL A 1 84 ? -7.317 2.128 7.141 1.00 94.38 84 VAL A C 1
ATOM 729 O O . VAL A 1 84 ? -6.858 3.257 7.332 1.00 94.38 84 VAL A O 1
ATOM 732 N N . HIS A 1 85 ? -6.556 1.105 6.770 1.00 96.06 85 HIS A N 1
ATOM 733 C CA . HIS A 1 85 ? -5.144 1.219 6.429 1.00 96.06 85 HIS A CA 1
ATOM 734 C C . HIS A 1 85 ? -4.899 0.637 5.042 1.00 96.06 85 HIS A C 1
ATOM 736 O 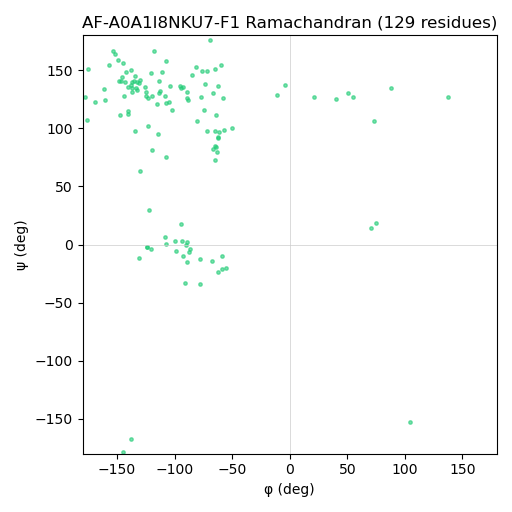O . HIS A 1 85 ? -5.397 -0.439 4.722 1.00 96.06 85 HIS A O 1
ATOM 742 N N . VAL A 1 86 ? -4.115 1.331 4.223 1.00 96.38 86 VAL A N 1
ATOM 743 C CA . VAL A 1 86 ? -3.701 0.875 2.894 1.00 96.38 86 VAL A CA 1
ATOM 744 C C . VAL A 1 86 ? -2.202 1.085 2.763 1.00 96.38 86 VAL A C 1
ATOM 746 O O . VAL A 1 86 ? -1.694 2.164 3.058 1.00 96.38 86 VAL A O 1
ATOM 749 N N . GLU A 1 87 ? -1.484 0.081 2.279 1.00 97.38 87 GLU A N 1
ATOM 750 C CA . GLU A 1 87 ? -0.080 0.191 1.897 1.00 97.38 87 GLU A CA 1
ATOM 751 C C . GLU A 1 87 ? 0.133 -0.539 0.573 1.00 97.38 87 GLU A C 1
ATOM 753 O O . GLU A 1 87 ? -0.326 -1.663 0.393 1.00 97.38 87 GLU A O 1
ATOM 758 N N . HIS A 1 88 ? 0.846 0.069 -0.370 1.00 95.69 88 HIS A N 1
ATOM 759 C CA . HIS A 1 88 ? 1.368 -0.671 -1.511 1.00 95.69 88 HIS A CA 1
ATOM 760 C C . HIS A 1 88 ? 2.714 -0.128 -1.965 1.00 95.69 88 HIS A C 1
ATOM 762 O O . HIS A 1 88 ? 2.987 1.071 -1.942 1.00 95.69 88 HIS A O 1
ATOM 768 N N . GLU A 1 89 ? 3.561 -1.043 -2.402 1.00 97.56 89 GLU A N 1
ATOM 769 C CA . GLU A 1 89 ? 4.873 -0.764 -2.946 1.00 97.56 89 GLU A CA 1
ATOM 770 C C . GLU A 1 89 ? 5.034 -1.495 -4.272 1.00 97.56 89 GLU A C 1
ATOM 772 O O . GLU A 1 89 ? 4.582 -2.629 -4.454 1.00 97.56 89 GLU A O 1
ATOM 777 N N . GLY A 1 90 ? 5.678 -0.835 -5.220 1.00 96.88 90 GLY A N 1
ATOM 778 C CA . GLY A 1 90 ? 6.040 -1.436 -6.490 1.00 96.88 90 GLY A CA 1
ATOM 779 C C . GLY A 1 90 ? 7.538 -1.394 -6.675 1.00 96.88 90 GLY A C 1
ATOM 780 O O . GLY A 1 90 ? 8.192 -0.443 -6.258 1.00 96.88 90 GLY A O 1
ATOM 781 N N . HIS A 1 91 ? 8.075 -2.402 -7.351 1.00 96.62 91 HIS A N 1
ATOM 782 C CA . HIS A 1 91 ? 9.433 -2.357 -7.870 1.00 96.62 91 HIS A CA 1
ATOM 783 C C . HIS A 1 91 ? 9.498 -2.931 -9.281 1.00 96.62 91 HIS A C 1
ATOM 785 O O . HIS A 1 91 ? 8.729 -3.816 -9.663 1.00 96.62 91 HIS A O 1
ATOM 791 N N . LEU A 1 92 ? 10.443 -2.412 -10.051 1.00 95.75 92 LEU A N 1
ATOM 792 C CA . LEU A 1 92 ? 10.742 -2.835 -11.403 1.00 95.75 92 LEU A CA 1
ATOM 793 C C . LEU A 1 92 ? 11.610 -4.107 -11.342 1.00 95.75 92 LEU A C 1
ATOM 795 O O . LEU A 1 92 ? 12.784 -4.046 -10.968 1.00 95.75 92 LEU A O 1
ATOM 799 N N . ALA A 1 93 ? 11.021 -5.262 -11.656 1.00 90.50 93 ALA A N 1
ATOM 800 C CA . ALA A 1 93 ? 11.684 -6.567 -11.606 1.00 90.50 93 ALA A CA 1
ATOM 801 C C . ALA A 1 93 ? 12.609 -6.804 -12.813 1.00 90.50 93 ALA A C 1
ATOM 803 O O . ALA A 1 93 ? 13.679 -7.397 -12.673 1.00 90.50 93 ALA A O 1
ATOM 804 N N . ASP A 1 94 ? 12.223 -6.282 -13.978 1.00 90.25 94 ASP A N 1
ATOM 805 C CA . ASP A 1 94 ? 13.018 -6.208 -15.208 1.00 90.25 94 ASP A CA 1
ATOM 806 C C . ASP A 1 94 ? 12.687 -4.909 -15.963 1.00 90.25 94 ASP A C 1
ATOM 808 O O . ASP A 1 94 ? 11.882 -4.124 -15.490 1.00 90.25 94 ASP A O 1
ATOM 812 N N . GLU A 1 95 ? 13.280 -4.641 -17.129 1.00 89.19 95 GLU A N 1
ATOM 813 C CA . GLU A 1 95 ? 13.090 -3.364 -17.846 1.00 89.19 95 GLU A CA 1
ATOM 814 C C . GLU A 1 95 ? 11.625 -2.982 -18.148 1.00 89.19 95 GLU A C 1
ATOM 816 O O . GLU A 1 95 ? 11.352 -1.803 -18.377 1.00 89.19 95 GLU A O 1
ATOM 821 N N . HIS A 1 96 ? 10.693 -3.941 -18.143 1.00 87.75 96 HIS A N 1
ATOM 822 C CA . HIS A 1 96 ? 9.292 -3.727 -18.513 1.00 87.75 96 HIS A CA 1
ATOM 823 C C . HIS A 1 96 ? 8.282 -4.297 -17.502 1.00 87.75 96 HIS A C 1
ATOM 825 O O . HIS A 1 96 ? 7.101 -3.951 -17.581 1.00 87.75 96 HIS A O 1
ATOM 831 N N . THR A 1 97 ? 8.714 -5.118 -16.543 1.00 92.06 97 THR A N 1
ATOM 832 C CA . THR A 1 97 ? 7.825 -5.782 -15.582 1.00 92.06 97 THR A CA 1
ATOM 833 C C . THR A 1 97 ? 7.901 -5.137 -14.208 1.00 92.06 97 THR A C 1
ATOM 835 O O . THR A 1 97 ? 8.951 -5.104 -13.562 1.00 92.06 97 THR A O 1
ATOM 838 N N . TRP A 1 98 ? 6.749 -4.685 -13.721 1.00 94.31 98 TRP A N 1
ATOM 839 C CA . TRP A 1 98 ? 6.568 -4.261 -12.339 1.00 94.31 98 TRP A CA 1
ATOM 840 C C . TRP A 1 98 ? 5.999 -5.400 -11.504 1.00 94.31 98 TRP A C 1
ATOM 842 O O . TRP A 1 98 ? 5.039 -6.052 -11.908 1.00 94.31 98 TRP A O 1
ATOM 852 N N . ILE A 1 99 ? 6.556 -5.583 -10.312 1.00 96.44 99 ILE A N 1
ATOM 853 C CA . ILE A 1 99 ? 5.951 -6.391 -9.260 1.00 96.44 99 ILE A CA 1
ATOM 854 C C . ILE A 1 99 ? 5.443 -5.430 -8.193 1.00 96.44 99 ILE A C 1
ATOM 856 O O . ILE A 1 99 ? 6.214 -4.651 -7.627 1.00 96.44 99 ILE A O 1
ATOM 860 N N . VAL A 1 100 ? 4.144 -5.497 -7.912 1.00 97.12 100 VAL A N 1
ATOM 861 C CA . VAL A 1 100 ? 3.487 -4.655 -6.906 1.00 97.12 100 VAL A CA 1
ATOM 862 C C . VAL A 1 100 ? 3.005 -5.531 -5.768 1.00 97.12 100 VAL A C 1
ATOM 864 O O . VAL A 1 100 ? 2.337 -6.537 -5.988 1.00 97.12 100 VAL A O 1
ATOM 867 N N . LYS A 1 101 ? 3.325 -5.149 -4.540 1.00 97.94 101 LYS A N 1
ATOM 868 C CA . LYS A 1 101 ? 2.774 -5.755 -3.332 1.00 97.94 101 LYS A CA 1
ATOM 869 C C . LYS A 1 101 ? 1.929 -4.721 -2.632 1.00 97.94 101 LYS A C 1
ATOM 871 O O . LYS A 1 101 ? 2.303 -3.556 -2.584 1.00 97.94 101 LYS A O 1
ATOM 876 N N . GLY A 1 102 ? 0.807 -5.145 -2.084 1.00 97.19 102 GLY A N 1
ATOM 877 C CA . GLY A 1 102 ? 0.020 -4.258 -1.256 1.00 97.19 102 GLY A CA 1
ATOM 878 C C . GLY A 1 102 ? -0.805 -5.000 -0.240 1.00 97.19 102 GLY A C 1
ATOM 879 O O . GLY A 1 102 ? -0.973 -6.222 -0.293 1.00 97.19 102 GLY A O 1
ATOM 880 N N . GLU A 1 103 ? -1.302 -4.221 0.697 1.00 97.25 103 GLU A N 1
ATOM 881 C CA . GLU A 1 103 ? -2.219 -4.639 1.720 1.00 97.25 103 GLU A CA 1
ATOM 882 C C . GLU A 1 103 ? -3.239 -3.548 2.004 1.00 97.25 103 GLU A C 1
ATOM 884 O O . GLU A 1 103 ? -2.961 -2.356 1.883 1.00 97.25 103 GLU A O 1
ATOM 889 N N . TYR A 1 104 ? -4.435 -3.979 2.375 1.00 95.50 104 TYR A N 1
ATOM 890 C CA . TYR A 1 104 ? -5.412 -3.109 2.995 1.00 95.50 104 TYR A CA 1
ATOM 891 C C . TYR A 1 104 ? -6.034 -3.812 4.194 1.00 95.50 104 TYR A C 1
ATOM 893 O O . TYR A 1 104 ? -6.208 -5.035 4.198 1.00 95.50 104 TYR A O 1
ATOM 901 N N . GLU A 1 105 ? -6.346 -3.036 5.217 1.00 96.00 105 GLU A N 1
ATOM 902 C CA . GLU A 1 105 ? -6.947 -3.485 6.461 1.00 96.00 105 GLU A CA 1
ATOM 903 C C . GLU A 1 105 ? -8.139 -2.590 6.791 1.00 96.00 105 GLU A C 1
ATOM 905 O O . GLU A 1 105 ? -8.090 -1.381 6.575 1.00 96.00 105 GLU A O 1
ATOM 910 N N . TYR A 1 106 ? -9.226 -3.197 7.260 1.00 93.69 106 TYR A N 1
ATOM 911 C CA . TYR A 1 106 ? -10.445 -2.503 7.664 1.00 93.69 106 TYR A CA 1
ATOM 912 C C . TYR A 1 106 ? -11.181 -3.309 8.737 1.00 93.69 106 TYR A C 1
ATOM 914 O O . TYR A 1 106 ? -10.929 -4.501 8.914 1.00 93.69 106 TYR A O 1
ATOM 922 N N . LE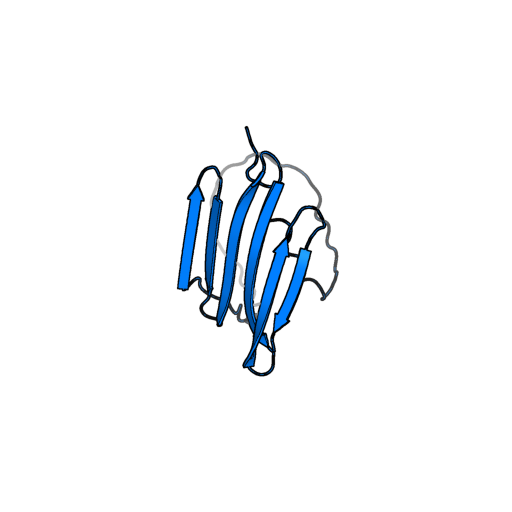U A 1 107 ? -12.119 -2.681 9.442 1.00 93.69 107 LEU A N 1
ATOM 923 C CA . LEU A 1 107 ? -13.001 -3.379 10.377 1.00 93.69 107 LEU A CA 1
ATOM 924 C C . LEU A 1 107 ? -14.264 -3.870 9.658 1.00 93.69 107 LEU A C 1
ATOM 926 O O . LEU A 1 107 ? -14.926 -3.109 8.954 1.00 93.69 107 LEU A O 1
ATOM 930 N N . ASP A 1 108 ? -14.632 -5.138 9.846 1.00 91.12 108 ASP A N 1
ATOM 931 C CA . ASP A 1 108 ? -15.903 -5.666 9.354 1.00 91.12 108 ASP A CA 1
ATOM 932 C C . ASP A 1 108 ? -17.105 -5.082 10.124 1.00 91.12 108 ASP A C 1
ATOM 934 O O . ASP A 1 108 ? -16.974 -4.380 11.129 1.00 91.12 108 ASP A O 1
ATOM 938 N N . LYS A 1 109 ? -18.322 -5.435 9.696 1.00 91.19 109 LYS A N 1
ATOM 939 C CA . LYS A 1 109 ? -19.576 -5.016 10.353 1.00 91.19 109 LYS A CA 1
ATOM 940 C C . LYS A 1 109 ? -19.711 -5.439 11.827 1.00 91.19 109 LYS A C 1
ATOM 942 O O . LYS A 1 109 ? -20.664 -5.045 12.494 1.00 91.19 109 LYS A O 1
ATOM 947 N N . HIS A 1 110 ? -18.823 -6.296 12.320 1.00 92.56 110 HIS A N 1
ATOM 948 C CA . HIS A 1 110 ? -18.759 -6.765 13.699 1.00 92.56 110 HIS A CA 1
ATOM 949 C C . HIS A 1 110 ? -17.563 -6.174 14.465 1.00 92.56 110 HIS A C 1
ATOM 951 O O . HIS A 1 110 ? -17.329 -6.576 15.606 1.00 92.56 110 HIS A O 1
ATOM 957 N N . GLY A 1 111 ? -16.821 -5.237 13.865 1.00 92.69 111 GLY A N 1
ATOM 958 C CA . GLY A 1 111 ? -15.633 -4.620 14.448 1.00 92.69 111 GLY A CA 1
ATOM 959 C C . GLY A 1 111 ? -14.398 -5.523 14.442 1.00 92.69 111 GLY A C 1
ATOM 960 O O . GLY A 1 111 ? -13.480 -5.289 15.226 1.00 92.69 111 GLY A O 1
ATOM 961 N N . LYS A 1 112 ? -14.367 -6.581 13.622 1.00 94.56 112 LYS A N 1
ATOM 962 C CA . LYS A 1 112 ? -13.202 -7.468 13.499 1.00 94.56 112 LYS A CA 1
ATOM 963 C C . LYS A 1 112 ? -12.288 -6.998 12.367 1.00 94.56 112 LYS A C 1
ATOM 965 O O . LYS A 1 112 ? -12.802 -6.715 11.287 1.00 94.56 112 LYS A O 1
ATOM 970 N N . PRO A 1 113 ? -10.962 -6.955 12.571 1.00 93.69 113 PRO A N 1
ATOM 971 C CA . PRO A 1 113 ? -10.037 -6.576 11.515 1.00 93.69 113 PRO A CA 1
ATOM 972 C C . PRO A 1 113 ? -10.031 -7.629 10.406 1.00 93.69 113 PRO A C 1
ATOM 974 O O . PRO A 1 113 ? -9.881 -8.824 10.658 1.00 93.69 113 PRO A O 1
ATOM 977 N N . VAL A 1 114 ? -10.177 -7.166 9.172 1.00 95.19 114 VAL A N 1
ATOM 978 C CA . VAL A 1 114 ? -9.997 -7.942 7.952 1.00 95.19 114 VAL A CA 1
ATOM 979 C C . VAL A 1 114 ? -8.810 -7.350 7.225 1.00 95.19 114 VAL A C 1
ATOM 981 O O . VAL A 1 114 ? -8.825 -6.178 6.857 1.00 95.19 114 VAL A O 1
ATOM 984 N N . LYS A 1 115 ? -7.794 -8.178 6.991 1.00 96.44 115 LYS A N 1
ATOM 985 C CA . LYS A 1 115 ? -6.604 -7.791 6.240 1.00 96.44 115 LYS A CA 1
ATOM 986 C C . LYS A 1 115 ? -6.546 -8.558 4.935 1.00 96.44 115 LYS A C 1
ATOM 988 O O . LYS A 1 115 ? -6.654 -9.783 4.912 1.00 96.44 115 LYS A O 1
ATOM 993 N N . VAL A 1 116 ? -6.312 -7.854 3.842 1.00 96.56 116 VAL A N 1
ATOM 994 C CA . VAL A 1 116 ? -6.092 -8.459 2.533 1.00 96.56 116 VAL A CA 1
ATOM 995 C C . VAL A 1 116 ? -4.714 -8.072 2.054 1.00 96.56 116 VAL A C 1
ATOM 997 O O . VAL A 1 116 ? -4.375 -6.898 2.022 1.00 96.56 116 VAL A O 1
ATOM 1000 N N . THR A 1 117 ? -3.921 -9.066 1.674 1.00 97.56 117 THR A N 1
ATOM 1001 C CA . THR A 1 117 ? -2.615 -8.873 1.044 1.00 97.56 117 THR A CA 1
ATOM 1002 C C . THR A 1 117 ? -2.694 -9.318 -0.407 1.00 97.56 117 THR A C 1
ATOM 1004 O O . THR A 1 117 ? -3.450 -10.229 -0.741 1.00 97.56 117 THR A O 1
ATOM 1007 N N . TYR A 1 118 ? -1.931 -8.695 -1.295 1.00 96.31 118 TYR A N 1
ATOM 1008 C CA . TYR A 1 118 ? -1.859 -9.108 -2.690 1.00 96.31 118 TYR A CA 1
ATOM 1009 C C . TYR A 1 118 ? -0.459 -8.918 -3.261 1.00 96.31 118 TYR A C 1
ATOM 1011 O O . TYR A 1 118 ? 0.346 -8.110 -2.798 1.00 96.31 118 TYR A O 1
ATOM 1019 N N . THR A 1 119 ? -0.170 -9.688 -4.303 1.00 97.38 119 THR A N 1
ATOM 1020 C CA . THR A 1 119 ? 0.952 -9.446 -5.210 1.00 97.38 119 THR A CA 1
ATOM 1021 C C . THR A 1 119 ? 0.394 -9.374 -6.622 1.00 97.38 119 THR A C 1
ATOM 1023 O O . THR A 1 119 ? -0.407 -10.227 -6.994 1.00 97.38 119 THR A O 1
ATOM 1026 N N . ALA A 1 120 ? 0.765 -8.345 -7.371 1.00 96.25 120 ALA A N 1
ATOM 1027 C CA . ALA A 1 120 ? 0.477 -8.213 -8.787 1.00 96.25 120 ALA A CA 1
ATOM 1028 C C . ALA A 1 120 ? 1.772 -8.410 -9.579 1.00 96.25 120 ALA A C 1
ATOM 1030 O O . ALA A 1 120 ? 2.782 -7.764 -9.283 1.00 96.25 120 ALA A O 1
ATOM 1031 N N . ASP A 1 121 ? 1.729 -9.311 -10.553 1.00 93.56 121 ASP A N 1
ATOM 1032 C CA . ASP A 1 121 ? 2.832 -9.653 -11.449 1.00 93.56 121 ASP A CA 1
ATOM 1033 C C . ASP A 1 121 ? 2.333 -9.805 -12.899 1.00 93.56 121 ASP A C 1
ATOM 1035 O O . ASP A 1 121 ? 1.209 -9.415 -13.229 1.00 93.56 121 ASP A O 1
ATOM 1039 N N . GLU A 1 122 ? 3.167 -10.361 -13.781 1.00 93.75 122 GLU A N 1
ATOM 1040 C CA . GLU A 1 122 ? 2.837 -10.582 -15.197 1.00 93.75 122 GLU A CA 1
ATOM 1041 C C . GLU A 1 122 ? 1.593 -11.467 -15.422 1.00 93.75 122 GLU A C 1
ATOM 1043 O O . GLU A 1 122 ? 0.966 -11.388 -16.479 1.00 93.75 122 GLU A O 1
ATOM 1048 N N . TYR A 1 123 ? 1.199 -12.277 -14.433 1.00 93.69 123 TYR A N 1
ATOM 1049 C CA . TYR 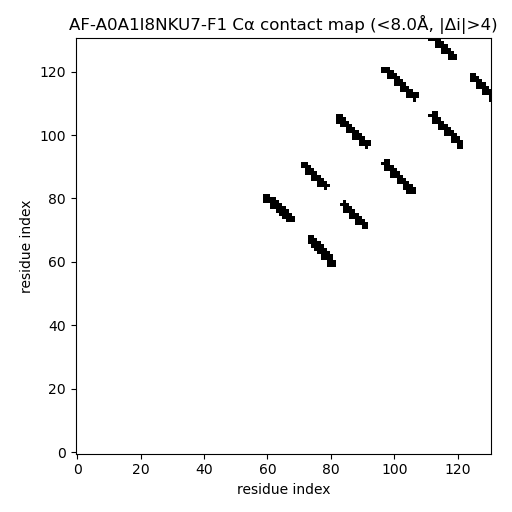A 1 123 ? 0.033 -13.161 -14.495 1.00 93.69 123 TYR A CA 1
ATOM 1050 C C . TYR A 1 123 ? -1.204 -12.578 -13.793 1.00 93.69 123 TYR A C 1
ATOM 1052 O O . TYR A 1 123 ? -2.246 -13.237 -13.749 1.00 93.69 123 TYR A O 1
ATOM 1060 N N . GLY A 1 124 ? -1.125 -11.349 -13.274 1.00 93.12 124 GLY A N 1
ATOM 1061 C CA . GLY A 1 124 ? -2.231 -10.650 -12.620 1.00 93.12 124 GLY A CA 1
ATOM 1062 C C . GLY A 1 124 ? -2.117 -10.611 -11.095 1.00 93.12 124 GLY A C 1
ATOM 1063 O O . GLY A 1 124 ? -1.022 -10.603 -10.541 1.00 93.12 124 GLY A O 1
ATOM 1064 N N . TYR A 1 125 ? -3.264 -10.516 -10.413 1.00 94.38 125 TYR A N 1
ATOM 1065 C CA . TYR A 1 125 ? -3.343 -10.335 -8.960 1.00 94.38 125 TYR A CA 1
ATOM 1066 C C . TYR A 1 125 ? -3.505 -11.662 -8.219 1.00 94.38 125 TYR A C 1
ATOM 1068 O O . TYR A 1 125 ? -4.385 -12.464 -8.530 1.00 94.38 125 TYR A O 1
ATOM 1076 N N . HIS A 1 126 ? -2.731 -11.821 -7.149 1.00 96.00 126 HIS A N 1
ATOM 1077 C CA . HIS A 1 126 ? -2.736 -12.990 -6.273 1.00 96.00 126 HIS A CA 1
ATOM 1078 C C . HIS A 1 126 ? -3.109 -12.571 -4.841 1.00 96.00 126 HIS A C 1
ATOM 1080 O O . HIS A 1 126 ? -2.214 -12.345 -4.018 1.00 96.00 126 HIS A O 1
ATOM 1086 N N . PRO A 1 127 ? -4.408 -12.393 -4.530 1.00 95.94 127 PRO A N 1
ATOM 1087 C CA . PRO A 1 127 ? -4.853 -11.919 -3.225 1.00 95.94 127 PRO A CA 1
ATOM 1088 C C . PRO A 1 127 ? -4.903 -13.036 -2.173 1.00 95.94 127 PRO A C 1
ATOM 1090 O O . PRO A 1 127 ? -5.144 -14.206 -2.476 1.00 95.94 127 PRO A O 1
ATOM 1093 N N . LYS A 1 128 ? -4.736 -12.657 -0.907 1.00 96.25 128 LYS A N 1
ATOM 1094 C CA . LYS A 1 128 ? -4.918 -13.498 0.278 1.00 96.25 128 LYS A CA 1
ATOM 1095 C C . LYS A 1 128 ? -5.666 -12.706 1.337 1.00 96.25 128 LYS A C 1
ATOM 1097 O O . LYS A 1 128 ? -5.297 -11.577 1.643 1.00 96.25 128 LYS A O 1
ATOM 1102 N N . ILE A 1 129 ? -6.699 -13.317 1.899 1.00 94.81 129 ILE A N 1
ATOM 1103 C CA . ILE A 1 129 ? -7.545 -12.711 2.927 1.00 94.81 129 ILE A CA 1
ATOM 1104 C C . ILE A 1 129 ? -7.179 -13.323 4.283 1.00 94.81 129 ILE A C 1
ATOM 1106 O O . ILE A 1 129 ? -7.005 -14.538 4.391 1.00 94.81 129 ILE A O 1
ATOM 1110 N N . HIS A 1 130 ? -7.076 -12.478 5.302 1.00 90.06 130 HIS A N 1
ATOM 1111 C CA . HIS A 1 130 ? -6.788 -12.810 6.693 1.00 90.06 130 HIS A CA 1
ATOM 1112 C C . HIS A 1 130 ? -7.929 -12.259 7.572 1.00 90.06 130 HIS A C 1
ATOM 1114 O O . HIS A 1 130 ? -8.263 -11.078 7.460 1.00 90.06 130 HIS A O 1
ATOM 1120 N N . GLN A 1 131 ? -8.540 -13.118 8.399 1.00 82.50 131 GLN A N 1
ATOM 1121 C CA . GLN A 1 131 ? -9.691 -12.832 9.277 1.00 82.50 131 GLN A CA 1
ATOM 1122 C C . GLN A 1 131 ? -9.518 -13.496 10.645 1.00 82.50 131 GLN A C 1
ATOM 1124 O O . GLN A 1 131 ? -8.804 -14.527 10.697 1.00 82.50 131 GLN A O 1
#